Protein AF-A0A5B0P6D0-F1 (afdb_monomer_lite)

Organism: NCBI:txid56615

Sequence (109 aa):
MEAPHATDSAETVDPTDNNNSGSQKNTLRSKLTRVYSLMNDLNLTPKDFLIGFLRDEDIQFAIHRRFWATQTGWRTTVNVVHAIRDLVCKKNTGKKLWNDLIMSEVCGP

Structure (mmCIF, N/CA/C/O backbone):
data_AF-A0A5B0P6D0-F1
#
_entry.id   AF-A0A5B0P6D0-F1
#
loop_
_atom_site.group_PDB
_atom_site.id
_atom_site.type_symbol
_atom_site.label_atom_id
_atom_site.label_alt_id
_atom_site.label_comp_id
_atom_site.label_asym_id
_atom_site.label_entity_id
_atom_site.label_seq_id
_atom_site.pdbx_PDB_ins_code
_atom_site.Cartn_x
_atom_site.Cartn_y
_atom_site.Cartn_z
_atom_site.occupancy
_atom_site.B_iso_or_equiv
_atom_site.auth_seq_id
_atom_site.auth_comp_id
_atom_site.auth_asym_id
_atom_site.auth_atom_id
_atom_site.pdbx_PDB_model_num
ATOM 1 N N . MET A 1 1 ? -68.389 36.089 7.418 1.00 37.97 1 MET A N 1
ATOM 2 C CA . MET A 1 1 ? -68.504 36.149 5.949 1.00 37.97 1 MET A CA 1
ATOM 3 C C . MET A 1 1 ? -67.359 37.038 5.492 1.00 37.97 1 MET A C 1
ATOM 5 O O . MET A 1 1 ? -67.469 38.243 5.617 1.00 37.97 1 MET A O 1
ATOM 9 N N . GLU A 1 2 ? -66.134 36.525 5.509 1.00 39.66 2 GLU A N 1
ATOM 10 C CA . GLU A 1 2 ? -65.453 35.725 4.472 1.00 39.66 2 GLU A CA 1
ATOM 11 C C . GLU A 1 2 ? -64.414 36.647 3.812 1.00 39.66 2 GLU A C 1
ATOM 13 O O . GLU A 1 2 ? -64.759 37.691 3.269 1.00 39.66 2 GLU A O 1
ATOM 18 N N . ALA A 1 3 ? -63.134 36.319 3.986 1.00 50.84 3 ALA A N 1
ATOM 19 C CA . ALA A 1 3 ? -62.027 36.980 3.302 1.00 50.84 3 ALA A CA 1
ATOM 20 C C . ALA A 1 3 ? -61.770 36.272 1.966 1.00 50.84 3 ALA A C 1
ATOM 22 O O . ALA A 1 3 ? -62.002 35.067 1.874 1.00 50.84 3 ALA A O 1
ATOM 23 N N . PRO A 1 4 ? -61.160 36.964 0.997 1.00 58.06 4 PRO A N 1
ATOM 24 C CA . PRO A 1 4 ? -60.106 36.313 0.224 1.00 58.06 4 PRO A CA 1
ATOM 25 C C . PRO A 1 4 ? -58.856 37.206 0.182 1.00 58.06 4 PRO A C 1
ATOM 27 O O . PRO A 1 4 ? -58.928 38.401 -0.080 1.00 58.06 4 PRO A O 1
ATOM 30 N N . HIS A 1 5 ? -57.721 36.741 0.701 1.00 40.41 5 HIS A N 1
ATOM 31 C CA . HIS A 1 5 ? -56.755 35.830 0.072 1.00 40.41 5 HIS A CA 1
ATOM 32 C C . HIS A 1 5 ? -56.020 36.482 -1.108 1.00 40.41 5 HIS A C 1
ATOM 34 O O . HIS A 1 5 ? -56.497 36.524 -2.236 1.00 40.41 5 HIS A O 1
ATOM 40 N N . ALA A 1 6 ? -54.821 36.980 -0.805 1.00 50.44 6 ALA A N 1
ATOM 41 C CA . ALA A 1 6 ? -53.797 37.294 -1.784 1.00 50.44 6 ALA A CA 1
ATOM 42 C C . ALA A 1 6 ? -53.183 35.988 -2.289 1.00 50.44 6 ALA A C 1
ATOM 44 O O . ALA A 1 6 ? -52.602 35.264 -1.484 1.00 50.44 6 ALA A O 1
ATOM 45 N N . THR A 1 7 ? -53.292 35.691 -3.583 1.00 44.34 7 THR A N 1
ATOM 46 C CA . THR A 1 7 ? -52.267 34.993 -4.384 1.00 44.34 7 THR A CA 1
ATOM 47 C C . THR A 1 7 ? -52.724 34.948 -5.839 1.00 44.34 7 THR A C 1
ATOM 49 O O . THR A 1 7 ? -53.743 34.335 -6.123 1.00 44.34 7 THR A O 1
ATOM 52 N N . ASP A 1 8 ? -51.956 35.547 -6.748 1.00 37.31 8 ASP A N 1
ATOM 53 C CA . ASP A 1 8 ? -51.730 34.945 -8.063 1.00 37.31 8 ASP A CA 1
ATOM 54 C C . ASP A 1 8 ? -50.375 35.423 -8.598 1.00 37.31 8 ASP A C 1
ATOM 56 O O . ASP A 1 8 ? -50.225 36.525 -9.120 1.00 37.31 8 ASP A O 1
ATOM 60 N N . SER A 1 9 ? -49.357 34.602 -8.355 1.00 50.59 9 SER A N 1
ATOM 61 C CA . SER A 1 9 ? -48.083 34.646 -9.064 1.00 50.59 9 SER A CA 1
ATOM 62 C C . SER A 1 9 ? -47.874 33.248 -9.615 1.00 50.59 9 SER A C 1
ATOM 64 O O . SER A 1 9 ? -47.351 32.375 -8.925 1.00 50.59 9 SER A O 1
ATOM 66 N N . ALA A 1 10 ? -48.286 33.038 -10.855 1.00 52.09 10 ALA A N 1
ATOM 67 C CA . ALA A 1 10 ? -47.842 31.923 -11.664 1.00 52.09 10 ALA A CA 1
ATOM 68 C C . ALA A 1 10 ? -47.771 32.413 -13.108 1.00 52.09 10 ALA A C 1
ATOM 70 O O . ALA A 1 10 ? -48.788 32.791 -13.671 1.00 52.09 10 ALA A O 1
ATOM 71 N N . GLU A 1 11 ? -46.567 32.452 -13.684 1.00 43.12 11 GLU A N 1
ATOM 72 C CA . GLU A 1 11 ? -46.234 31.551 -14.790 1.00 43.12 11 GLU A CA 1
ATOM 73 C C . GLU A 1 11 ? -44.761 31.709 -15.231 1.00 43.12 11 GLU A C 1
ATOM 75 O O . GLU A 1 11 ? -44.328 32.778 -15.651 1.00 43.12 11 GLU A O 1
ATOM 80 N N . THR A 1 12 ? -44.047 30.573 -15.201 1.00 49.44 12 THR A N 1
ATOM 81 C CA . THR A 1 12 ? -42.859 30.177 -16.000 1.00 49.44 12 THR A CA 1
ATOM 82 C C . THR A 1 12 ? -41.538 30.932 -15.778 1.00 49.44 12 THR A C 1
ATOM 84 O O . THR A 1 12 ? -41.479 32.149 -15.739 1.00 49.44 12 THR A O 1
ATOM 87 N N . VAL A 1 13 ? -40.394 30.268 -15.596 1.00 51.00 13 VAL A N 1
ATOM 88 C CA . VAL A 1 13 ? -39.810 29.209 -16.434 1.00 51.00 13 VAL A CA 1
ATOM 89 C C . VAL A 1 13 ? -38.800 28.367 -15.630 1.00 51.00 13 VAL A C 1
ATOM 91 O O . VAL A 1 13 ? -37.941 28.916 -14.947 1.00 51.00 13 VAL A O 1
ATOM 94 N N . ASP A 1 14 ? -38.861 27.044 -15.773 1.00 46.81 14 ASP A N 1
ATOM 95 C CA . ASP A 1 14 ? -37.713 26.129 -15.623 1.00 46.81 14 ASP A CA 1
ATOM 96 C C . ASP A 1 14 ? -37.234 25.856 -17.063 1.00 46.81 14 ASP A C 1
ATOM 98 O O . ASP A 1 14 ? -38.104 25.607 -17.908 1.00 46.81 14 ASP A O 1
ATOM 102 N N . PRO A 1 15 ? -35.945 26.014 -17.438 1.00 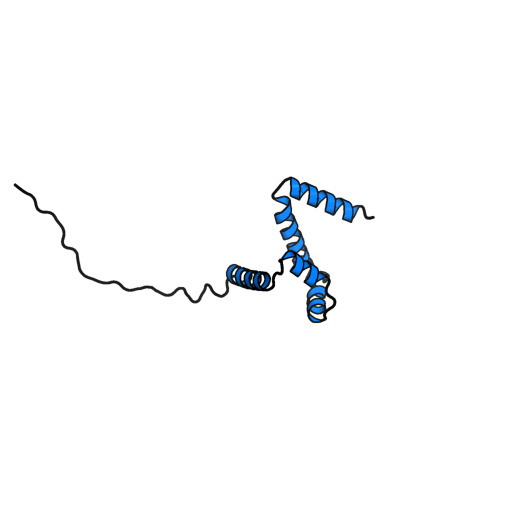61.62 15 PRO A N 1
ATOM 103 C CA . PRO A 1 15 ? -34.916 25.011 -17.142 1.00 61.62 15 PRO A CA 1
ATOM 104 C C . PRO A 1 15 ? -33.508 25.597 -16.944 1.00 61.62 15 PRO A C 1
ATOM 106 O O . PRO A 1 15 ? -33.049 26.411 -17.745 1.00 61.62 15 PRO A O 1
ATOM 109 N N . THR A 1 16 ? -32.725 25.088 -15.991 1.00 48.50 16 THR A N 1
ATOM 110 C CA . THR A 1 16 ? -31.322 24.745 -16.313 1.00 48.50 16 THR A CA 1
ATOM 111 C C . THR A 1 16 ? -30.696 23.793 -15.297 1.00 48.50 16 THR A C 1
ATOM 113 O O . THR A 1 16 ? -29.953 24.181 -14.396 1.00 48.50 16 THR A O 1
ATOM 116 N N . ASP A 1 17 ? -30.895 22.501 -15.554 1.00 54.72 17 ASP A N 1
ATOM 117 C CA . ASP A 1 17 ? -29.868 21.488 -15.322 1.00 54.72 17 ASP A CA 1
ATOM 118 C C . ASP A 1 17 ? -28.620 21.852 -16.143 1.00 54.72 17 ASP A C 1
ATOM 120 O O . ASP A 1 17 ? -28.500 21.527 -17.325 1.00 54.72 17 ASP A O 1
ATOM 124 N N . ASN A 1 18 ? -27.674 22.561 -15.524 1.00 52.50 18 ASN A N 1
ATOM 125 C CA . ASN A 1 18 ? -26.387 22.875 -16.138 1.00 52.50 18 ASN A CA 1
ATOM 126 C C . ASN A 1 18 ? -25.261 22.027 -15.535 1.00 52.50 18 ASN A C 1
ATOM 128 O O . ASN A 1 18 ? -24.502 22.437 -14.662 1.00 52.50 18 ASN A O 1
ATOM 132 N N . ASN A 1 19 ? -25.170 20.809 -16.071 1.00 53.22 19 ASN A N 1
ATOM 133 C CA . ASN A 1 19 ? -23.941 20.198 -16.578 1.00 53.22 19 ASN A CA 1
ATOM 134 C C . ASN A 1 19 ? -22.648 20.445 -15.776 1.00 53.22 19 ASN A C 1
ATOM 136 O O . ASN A 1 19 ? -21.766 21.186 -16.204 1.00 53.22 19 ASN A O 1
ATOM 140 N N . ASN A 1 20 ? -22.451 19.680 -14.699 1.00 48.62 20 ASN A N 1
ATOM 141 C CA . ASN A 1 20 ? -21.121 19.437 -14.122 1.00 48.62 20 ASN A CA 1
ATOM 142 C C . ASN A 1 20 ? -20.724 17.950 -14.214 1.00 48.62 20 ASN A C 1
ATOM 144 O O . ASN A 1 20 ? -20.332 17.324 -13.232 1.00 48.62 20 ASN A O 1
ATOM 148 N N . SER A 1 21 ? -20.853 17.351 -15.403 1.00 54.88 21 SER A N 1
ATOM 149 C CA . SER A 1 21 ? -20.551 15.921 -15.626 1.00 54.88 21 SER A CA 1
ATOM 150 C C . SER A 1 21 ? -19.130 15.665 -16.177 1.00 54.88 21 SER A C 1
ATOM 152 O O . SER A 1 21 ? -18.668 14.527 -16.272 1.00 54.88 21 SER A O 1
ATOM 154 N N . GLY A 1 22 ? -18.378 16.726 -16.505 1.00 52.78 22 GLY A N 1
ATOM 155 C CA . GLY A 1 22 ? -17.028 16.619 -17.082 1.00 52.78 22 GLY A CA 1
ATOM 156 C C . GLY A 1 22 ? -15.887 16.476 -16.064 1.00 52.78 22 GLY A C 1
ATOM 157 O O . GLY A 1 22 ? -14.858 15.880 -16.375 1.00 52.78 22 GLY A O 1
ATOM 158 N N . SER A 1 23 ? -16.058 16.980 -14.837 1.00 53.84 23 SER A N 1
ATOM 159 C CA . SER A 1 23 ? -14.954 17.129 -13.868 1.00 53.84 23 SER A CA 1
ATOM 160 C C . SER A 1 23 ? -14.800 15.947 -12.891 1.00 53.84 23 SER A C 1
ATOM 162 O O . SER A 1 23 ? -13.734 15.726 -12.314 1.00 53.84 23 SER A O 1
ATOM 164 N N . GLN A 1 24 ? -15.826 15.100 -12.741 1.00 55.44 24 GLN A N 1
ATOM 165 C CA . GLN A 1 24 ? -15.797 13.991 -11.775 1.00 55.44 24 GLN A CA 1
ATOM 166 C C . GLN A 1 24 ? -14.916 12.801 -12.195 1.00 55.44 24 GLN A C 1
ATOM 168 O O . GLN A 1 24 ? -14.503 12.012 -11.341 1.00 55.44 24 GLN A O 1
ATOM 173 N N . LYS A 1 25 ? -14.584 12.651 -13.485 1.00 58.91 25 LYS A N 1
ATOM 174 C CA . LYS A 1 25 ? -13.903 11.445 -13.996 1.00 58.91 25 LYS A CA 1
ATOM 175 C C . LYS A 1 25 ? -12.415 11.346 -13.621 1.00 58.91 25 LYS A C 1
ATOM 177 O O . LYS A 1 25 ? -11.873 10.246 -13.651 1.00 58.91 25 LYS A O 1
ATOM 182 N N . ASN A 1 26 ? -11.768 12.442 -13.206 1.00 78.38 26 ASN A N 1
ATOM 183 C CA . ASN A 1 26 ? -10.309 12.486 -13.011 1.00 78.38 26 ASN A CA 1
ATOM 184 C C . ASN A 1 26 ? -9.832 12.767 -11.577 1.00 78.38 26 ASN A C 1
ATOM 186 O O . ASN A 1 26 ? -8.623 12.878 -11.356 1.00 78.38 26 ASN A O 1
ATOM 190 N N . THR A 1 27 ? -10.734 12.842 -10.594 1.00 93.44 27 THR A N 1
ATOM 191 C CA . THR A 1 27 ? -10.324 13.033 -9.193 1.00 93.44 27 THR A CA 1
ATOM 192 C C . THR A 1 27 ? -9.526 11.827 -8.682 1.00 93.44 27 THR A C 1
ATOM 194 O O . THR A 1 27 ? -9.735 10.693 -9.125 1.00 93.44 27 THR A O 1
ATOM 197 N N . LEU A 1 28 ? -8.625 12.046 -7.715 1.00 90.69 28 LEU A N 1
ATOM 198 C CA . LEU A 1 28 ? -7.899 10.952 -7.056 1.00 90.69 28 LEU A CA 1
ATOM 199 C C . LEU A 1 28 ? -8.871 9.923 -6.462 1.00 90.69 28 LEU A C 1
ATOM 201 O O . LEU A 1 28 ? -8.656 8.724 -6.605 1.00 90.69 28 LEU A O 1
ATOM 205 N N . ARG A 1 29 ? -9.973 10.389 -5.864 1.00 92.81 29 ARG A N 1
ATOM 206 C CA . ARG A 1 29 ? -11.022 9.527 -5.313 1.00 92.81 29 ARG A CA 1
ATOM 207 C C . ARG A 1 29 ? -11.616 8.612 -6.382 1.00 92.81 29 ARG A C 1
ATOM 209 O O . ARG A 1 29 ? -11.666 7.410 -6.166 1.00 92.81 29 ARG A O 1
ATOM 216 N N . SER A 1 30 ? -11.994 9.157 -7.538 1.00 94.44 30 SER A N 1
ATOM 217 C CA . SER A 1 30 ? -12.568 8.377 -8.643 1.00 94.44 30 SER A CA 1
ATOM 218 C C . SER A 1 30 ? -11.590 7.313 -9.157 1.00 94.44 30 SER A C 1
ATOM 220 O O . SER A 1 30 ? -11.989 6.179 -9.419 1.00 94.44 30 SER A O 1
ATOM 222 N N . LYS A 1 31 ? -10.294 7.648 -9.245 1.00 95.12 31 LYS A N 1
ATOM 223 C CA . LYS A 1 31 ? -9.237 6.696 -9.626 1.00 95.12 31 LYS A CA 1
ATOM 224 C C . LYS A 1 31 ? -9.073 5.584 -8.585 1.00 95.12 31 LYS A C 1
ATOM 226 O O . LYS A 1 31 ? -9.040 4.416 -8.958 1.00 95.12 31 LYS A O 1
ATOM 231 N N . LEU A 1 32 ? -9.024 5.936 -7.298 1.00 95.06 32 LEU A N 1
ATOM 232 C CA . LEU A 1 32 ? -8.918 4.969 -6.200 1.00 95.06 32 LEU A CA 1
ATOM 233 C C . LEU A 1 32 ? -10.125 4.030 -6.151 1.00 95.06 32 LEU A C 1
ATOM 235 O O . LEU A 1 32 ? -9.939 2.823 -6.044 1.00 95.06 32 LEU A O 1
ATOM 239 N N . THR A 1 33 ? -11.343 4.562 -6.290 1.00 95.50 33 THR A N 1
ATOM 240 C CA . THR A 1 33 ? -12.566 3.751 -6.353 1.00 95.50 33 THR A CA 1
ATOM 241 C C . THR A 1 33 ? -12.496 2.753 -7.502 1.00 95.50 33 THR A C 1
ATOM 243 O O . THR A 1 33 ? -12.743 1.575 -7.286 1.00 95.50 33 THR A O 1
ATOM 246 N N . ARG A 1 34 ? -12.086 3.189 -8.700 1.00 95.88 34 ARG A N 1
ATOM 247 C CA . ARG A 1 34 ? -11.984 2.299 -9.863 1.00 95.88 34 ARG A CA 1
ATOM 248 C C . ARG A 1 34 ? -10.960 1.180 -9.668 1.00 95.88 34 ARG A C 1
ATOM 250 O O . ARG A 1 34 ? -11.249 0.037 -10.001 1.00 95.88 34 ARG A O 1
ATOM 257 N N . VAL A 1 35 ? -9.776 1.501 -9.145 1.00 95.88 35 VAL A N 1
ATOM 258 C CA . VAL A 1 35 ? -8.733 0.498 -8.873 1.00 95.88 35 VAL A CA 1
ATOM 259 C C . VAL A 1 35 ? -9.200 -0.489 -7.805 1.00 95.88 35 VAL A C 1
ATOM 261 O O . VAL A 1 35 ? -9.027 -1.691 -7.975 1.00 95.88 35 VAL A O 1
ATOM 264 N N . TYR A 1 36 ? -9.834 0.002 -6.738 1.00 95.62 36 TYR A N 1
ATOM 265 C CA . TYR A 1 36 ? -10.359 -0.852 -5.678 1.00 95.62 36 TYR A CA 1
ATOM 266 C C . TYR A 1 36 ? -11.461 -1.794 -6.177 1.00 95.62 36 TYR A C 1
ATOM 268 O O . TYR A 1 36 ? -11.428 -2.976 -5.850 1.00 95.62 36 TYR A O 1
ATOM 276 N N . SER A 1 37 ? -12.393 -1.308 -7.005 1.00 96.25 37 SER A N 1
ATOM 277 C CA . SER A 1 37 ? -13.412 -2.160 -7.631 1.00 96.25 37 SER A CA 1
ATOM 278 C C . SER A 1 37 ? -12.780 -3.282 -8.454 1.00 96.25 37 SER A C 1
ATOM 280 O O . SER A 1 37 ? -13.140 -4.435 -8.265 1.00 96.25 37 SER A O 1
ATOM 282 N N . LEU A 1 38 ? -11.769 -2.973 -9.274 1.00 97.12 38 LEU A N 1
ATOM 283 C CA . LEU A 1 38 ? -11.064 -3.992 -10.056 1.00 97.12 38 LEU A CA 1
ATOM 284 C C . LEU A 1 38 ? -10.355 -5.027 -9.168 1.00 97.12 38 LEU A C 1
ATOM 286 O O . LEU A 1 38 ? -10.404 -6.217 -9.454 1.00 97.12 38 LEU A O 1
ATOM 290 N N . MET A 1 39 ? -9.699 -4.5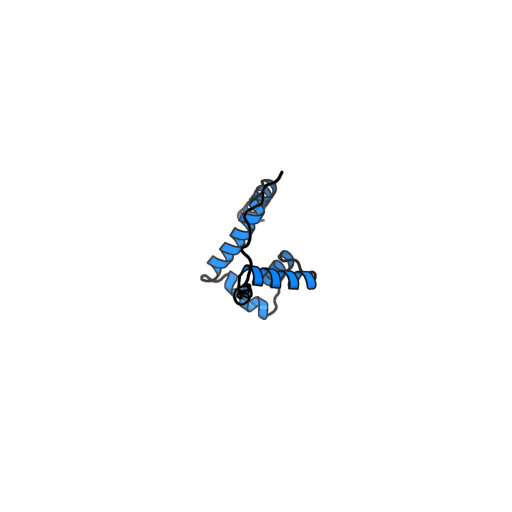88 -8.091 1.00 96.88 39 MET A N 1
ATOM 291 C CA . MET A 1 39 ? -9.082 -5.507 -7.127 1.00 96.88 39 MET A CA 1
ATOM 292 C C . MET A 1 39 ? -10.126 -6.439 -6.502 1.00 96.88 39 MET A C 1
ATOM 294 O O . MET A 1 39 ? -9.898 -7.643 -6.418 1.00 96.88 39 MET A O 1
ATOM 298 N N . ASN A 1 40 ? -11.283 -5.895 -6.119 1.00 95.62 40 ASN A N 1
ATOM 299 C CA . ASN A 1 40 ? -12.381 -6.666 -5.548 1.00 95.62 40 ASN A CA 1
ATOM 300 C C . ASN A 1 40 ? -12.936 -7.706 -6.534 1.00 95.62 40 ASN A C 1
ATOM 302 O O . ASN A 1 40 ? -13.135 -8.852 -6.146 1.00 95.62 40 ASN A O 1
ATOM 306 N N . ASP A 1 41 ? -13.114 -7.338 -7.804 1.00 97.44 41 ASP A N 1
ATOM 307 C CA . ASP A 1 41 ? -13.581 -8.255 -8.855 1.00 97.44 41 ASP A CA 1
ATOM 308 C C . ASP A 1 41 ? -12.599 -9.419 -9.092 1.00 97.44 41 ASP A C 1
ATOM 310 O O . ASP A 1 41 ? -13.002 -10.518 -9.468 1.00 97.44 41 ASP A O 1
ATOM 314 N N . LEU A 1 42 ? -11.307 -9.194 -8.832 1.00 97.06 42 LEU A N 1
ATOM 315 C CA . LEU A 1 42 ? -10.243 -10.199 -8.917 1.00 97.06 42 LEU A CA 1
ATOM 316 C C . LEU A 1 42 ? -10.033 -10.987 -7.611 1.00 97.06 42 LEU A C 1
ATOM 318 O O . LEU A 1 42 ? -9.096 -11.779 -7.532 1.00 97.06 42 LEU A O 1
ATOM 322 N N . ASN A 1 43 ? -10.864 -10.7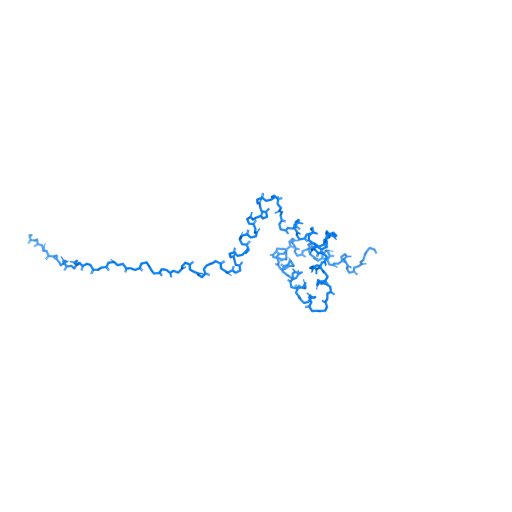75 -6.583 1.00 95.94 43 ASN A N 1
ATOM 323 C CA . ASN A 1 43 ? -10.674 -11.317 -5.230 1.00 95.94 43 ASN A CA 1
ATOM 324 C C . ASN A 1 43 ? -9.292 -10.994 -4.628 1.00 95.94 43 ASN A C 1
ATOM 326 O O . ASN A 1 43 ? -8.729 -11.782 -3.868 1.00 95.94 43 ASN A O 1
ATOM 330 N N . LEU A 1 44 ? -8.738 -9.829 -4.965 1.00 96.56 44 LEU A N 1
ATOM 331 C CA . LEU A 1 44 ? -7.429 -9.377 -4.514 1.00 96.56 44 LEU A CA 1
ATOM 332 C C . LEU A 1 44 ? -7.588 -8.276 -3.463 1.00 96.56 44 LEU A C 1
ATOM 334 O O . LEU A 1 44 ? -8.248 -7.264 -3.702 1.00 96.56 44 LEU A O 1
ATOM 338 N N . THR A 1 45 ? -6.958 -8.423 -2.297 1.00 95.38 45 THR A N 1
ATOM 339 C CA . THR A 1 45 ? -6.970 -7.343 -1.302 1.00 95.38 45 THR A CA 1
ATOM 340 C C . THR A 1 45 ? -5.873 -6.311 -1.592 1.00 95.38 45 THR A C 1
ATOM 342 O O . THR A 1 45 ? -4.827 -6.655 -2.148 1.00 95.38 45 THR A O 1
ATOM 345 N N . PRO A 1 46 ? -6.023 -5.045 -1.153 1.00 94.50 46 PRO A N 1
ATOM 346 C CA . PRO A 1 46 ? -4.955 -4.052 -1.288 1.00 94.50 46 PRO A CA 1
ATOM 347 C C . PRO A 1 46 ? -3.636 -4.466 -0.618 1.00 94.50 46 PRO A C 1
ATOM 349 O O . PRO A 1 46 ? -2.566 -4.067 -1.074 1.00 94.50 46 PRO A O 1
ATOM 352 N N . LYS A 1 47 ? -3.700 -5.260 0.463 1.00 94.50 47 LYS A N 1
ATOM 353 C CA . LYS A 1 47 ? -2.509 -5.778 1.151 1.00 94.50 47 LYS A CA 1
ATOM 354 C C . LYS A 1 47 ? -1.813 -6.847 0.313 1.00 94.50 47 LYS A C 1
ATOM 356 O O . LYS A 1 47 ? -0.602 -6.755 0.137 1.00 94.50 47 LYS A O 1
ATOM 361 N N . ASP A 1 48 ? -2.571 -7.798 -0.231 1.00 95.12 48 ASP A N 1
ATOM 362 C CA . ASP A 1 48 ? -2.022 -8.867 -1.073 1.00 95.12 48 ASP A CA 1
ATOM 363 C C . ASP A 1 48 ? -1.411 -8.293 -2.347 1.00 95.12 48 ASP A C 1
ATOM 365 O O . ASP A 1 48 ? -0.293 -8.653 -2.711 1.00 95.12 48 ASP A O 1
ATOM 369 N N . PHE A 1 49 ? -2.085 -7.317 -2.965 1.00 94.19 49 PHE A N 1
ATOM 370 C CA . PHE A 1 49 ? -1.534 -6.583 -4.099 1.00 94.19 49 PHE A CA 1
ATOM 371 C C . PHE A 1 49 ? -0.208 -5.905 -3.746 1.00 94.19 49 PHE A C 1
ATOM 373 O O . PHE A 1 49 ? 0.763 -6.057 -4.480 1.00 94.19 49 PHE A O 1
ATOM 380 N N . LEU A 1 50 ? -0.145 -5.160 -2.635 1.00 93.88 50 LEU A N 1
ATOM 381 C CA . LEU A 1 50 ? 1.071 -4.440 -2.256 1.00 93.88 50 LEU A CA 1
ATOM 382 C C . LEU A 1 50 ? 2.232 -5.403 -1.966 1.00 93.88 50 LEU A C 1
ATOM 384 O O . LEU A 1 50 ? 3.355 -5.143 -2.388 1.00 93.88 50 LEU A O 1
ATOM 388 N N . ILE A 1 51 ? 1.967 -6.522 -1.285 1.00 94.12 51 ILE A N 1
ATOM 389 C CA . ILE A 1 51 ? 2.976 -7.555 -1.014 1.00 94.12 51 ILE A CA 1
ATOM 390 C C . ILE A 1 51 ? 3.449 -8.203 -2.319 1.00 94.12 51 ILE A C 1
ATOM 392 O O . ILE A 1 51 ? 4.656 -8.305 -2.530 1.00 94.12 51 ILE A O 1
ATOM 396 N N . GLY A 1 52 ? 2.522 -8.603 -3.197 1.00 93.00 52 GLY A N 1
ATOM 397 C CA . GLY A 1 52 ? 2.837 -9.183 -4.503 1.00 93.00 52 GLY A CA 1
ATOM 398 C C . GLY A 1 52 ? 3.663 -8.223 -5.353 1.00 93.00 52 GLY A C 1
ATOM 399 O O . GLY A 1 52 ? 4.768 -8.553 -5.763 1.00 93.00 52 GLY A O 1
ATOM 400 N N . PHE A 1 53 ? 3.213 -6.977 -5.495 1.00 91.81 53 PHE A N 1
ATOM 401 C CA . PHE A 1 53 ? 3.929 -5.931 -6.224 1.00 91.81 53 PHE A CA 1
ATOM 402 C C . PHE A 1 53 ? 5.374 -5.737 -5.726 1.00 91.81 53 PHE A C 1
ATOM 404 O O . PHE A 1 53 ? 6.292 -5.541 -6.528 1.00 91.81 53 PHE A O 1
ATOM 411 N N . LEU A 1 54 ? 5.592 -5.810 -4.407 1.00 91.75 54 LEU A N 1
ATOM 412 C CA . LEU A 1 54 ? 6.906 -5.634 -3.783 1.00 91.75 54 LEU A CA 1
ATOM 413 C C . LEU A 1 54 ? 7.821 -6.867 -3.860 1.00 91.75 54 LEU A C 1
ATOM 415 O O . LEU A 1 54 ? 9.025 -6.710 -3.659 1.00 91.75 54 LEU A O 1
ATOM 419 N N . ARG A 1 55 ? 7.298 -8.060 -4.164 1.00 90.94 55 ARG A N 1
ATOM 420 C CA . ARG A 1 55 ? 8.066 -9.320 -4.139 1.00 90.94 55 ARG A CA 1
ATOM 421 C C . ARG A 1 55 ? 8.162 -10.040 -5.483 1.00 90.94 55 ARG A C 1
ATOM 423 O O . ARG A 1 55 ? 9.120 -10.769 -5.688 1.00 90.94 55 ARG A O 1
ATOM 430 N N . ASP A 1 56 ? 7.198 -9.846 -6.373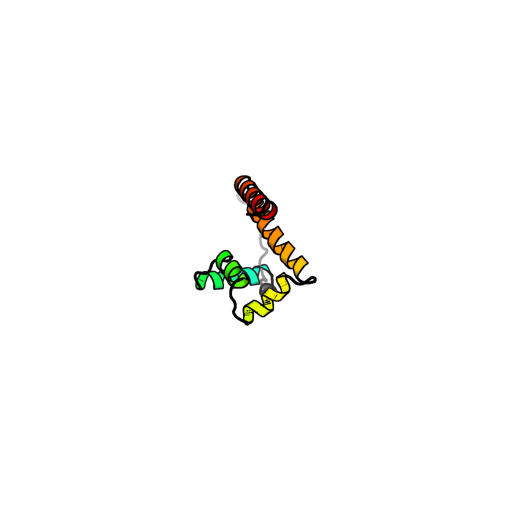 1.00 88.00 56 ASP A N 1
ATOM 431 C CA . ASP A 1 56 ? 7.066 -10.603 -7.621 1.00 88.00 56 ASP A CA 1
ATOM 432 C C . ASP A 1 56 ? 8.196 -10.296 -8.610 1.00 88.00 56 ASP A C 1
ATOM 434 O O . ASP A 1 56 ? 8.393 -9.149 -8.986 1.00 88.00 56 ASP A O 1
ATOM 438 N N . GLU A 1 57 ? 8.948 -11.286 -9.071 1.00 85.75 57 GLU A N 1
ATOM 439 C CA . GLU A 1 57 ? 10.139 -11.065 -9.900 1.00 85.75 57 GLU A CA 1
ATOM 440 C C . GLU A 1 57 ? 9.855 -10.667 -11.360 1.00 85.75 57 GLU A C 1
ATOM 442 O O . GLU A 1 57 ? 10.801 -10.350 -12.084 1.00 85.75 57 GLU A O 1
ATOM 447 N N . ASP A 1 58 ? 8.588 -10.601 -11.790 1.00 92.06 58 ASP A N 1
ATOM 448 C CA . ASP A 1 58 ? 8.225 -10.185 -13.145 1.00 92.06 58 ASP A CA 1
ATOM 449 C C . ASP A 1 58 ? 8.825 -8.814 -13.499 1.00 92.06 58 ASP A C 1
ATOM 451 O O . ASP A 1 58 ? 8.833 -7.857 -12.710 1.00 92.06 58 ASP A O 1
ATOM 455 N N . ILE A 1 59 ? 9.330 -8.716 -14.731 1.00 87.81 59 ILE A N 1
ATOM 456 C CA . ILE A 1 59 ? 10.053 -7.550 -15.238 1.00 87.81 59 ILE A CA 1
ATOM 457 C C . ILE A 1 59 ? 9.226 -6.259 -15.161 1.00 87.81 59 ILE A C 1
ATOM 459 O O . ILE A 1 59 ? 9.780 -5.188 -14.890 1.00 87.81 59 ILE A O 1
ATOM 463 N N . GLN A 1 60 ? 7.906 -6.346 -15.343 1.00 86.25 60 GLN A N 1
ATOM 464 C CA . GLN A 1 60 ? 7.000 -5.204 -15.246 1.00 86.25 60 GLN A CA 1
ATOM 465 C C . GLN A 1 60 ? 7.006 -4.629 -13.831 1.00 86.25 60 GLN A C 1
ATOM 467 O O . GLN A 1 60 ? 7.074 -3.408 -13.654 1.00 86.25 60 GLN A O 1
ATOM 472 N N . PHE A 1 61 ? 7.004 -5.487 -12.811 1.00 85.50 61 PHE A N 1
ATOM 473 C CA . PHE A 1 61 ? 7.065 -5.047 -11.423 1.00 85.50 61 PHE A CA 1
ATOM 474 C C . PHE A 1 61 ? 8.487 -4.657 -11.011 1.00 85.50 61 PHE A C 1
ATOM 476 O O . PHE A 1 61 ? 8.658 -3.652 -10.320 1.00 85.50 61 PHE A O 1
ATOM 483 N N . ALA A 1 62 ? 9.518 -5.356 -11.493 1.00 85.69 62 ALA A N 1
ATOM 484 C CA . ALA A 1 62 ? 10.918 -5.050 -11.195 1.00 85.69 62 ALA A CA 1
ATOM 485 C C . ALA A 1 62 ? 11.312 -3.619 -11.607 1.00 85.69 62 ALA A C 1
ATOM 487 O O . ALA A 1 62 ? 11.944 -2.893 -10.831 1.00 85.69 62 ALA A O 1
ATOM 488 N N . ILE A 1 63 ? 10.874 -3.170 -12.792 1.00 85.56 63 ILE A N 1
ATOM 489 C CA . ILE A 1 63 ? 11.123 -1.804 -13.284 1.00 85.56 63 ILE A CA 1
ATOM 490 C C . ILE A 1 63 ? 10.501 -0.751 -12.362 1.00 85.56 63 ILE A C 1
ATOM 492 O O . ILE A 1 63 ? 11.093 0.311 -12.170 1.00 85.56 63 ILE A O 1
ATOM 496 N N . HIS A 1 64 ? 9.334 -1.022 -11.779 1.00 84.75 64 HIS A N 1
ATOM 497 C CA . HIS A 1 64 ? 8.674 -0.084 -10.872 1.00 84.75 64 HIS A CA 1
ATOM 498 C C . HIS A 1 64 ? 9.237 -0.167 -9.447 1.00 84.75 64 HIS A C 1
ATOM 500 O O . HIS A 1 64 ? 9.438 0.864 -8.802 1.00 84.75 64 HIS A O 1
ATOM 506 N N . ARG A 1 65 ? 9.569 -1.370 -8.967 1.00 88.19 65 ARG A N 1
ATOM 507 C CA . ARG A 1 65 ? 10.189 -1.588 -7.656 1.00 88.19 65 ARG A CA 1
ATOM 508 C C . ARG A 1 65 ? 11.547 -0.936 -7.521 1.00 88.19 65 ARG A C 1
ATOM 510 O O . ARG A 1 65 ? 11.837 -0.420 -6.448 1.00 88.19 65 ARG A O 1
ATOM 517 N N . ARG A 1 66 ? 12.366 -0.904 -8.580 1.00 87.75 66 ARG A N 1
ATOM 518 C CA . ARG A 1 66 ? 13.711 -0.305 -8.494 1.00 87.75 66 ARG A CA 1
ATOM 519 C C . ARG A 1 66 ? 13.669 1.117 -7.933 1.00 87.75 66 ARG A C 1
ATOM 521 O O . ARG A 1 66 ? 14.560 1.498 -7.188 1.00 87.75 66 ARG A O 1
ATOM 528 N N . PHE A 1 67 ? 12.603 1.873 -8.218 1.00 87.62 67 PHE A N 1
ATOM 529 C CA . PHE A 1 67 ? 12.436 3.240 -7.735 1.00 87.62 67 PHE A CA 1
ATOM 530 C C . PHE A 1 67 ? 12.225 3.334 -6.220 1.00 87.62 67 PHE A C 1
ATOM 532 O O . PHE A 1 67 ? 12.591 4.357 -5.645 1.00 87.62 67 PHE A O 1
ATOM 539 N N . TRP A 1 68 ? 11.737 2.280 -5.558 1.00 92.00 68 TRP A N 1
ATOM 540 C CA . TRP A 1 68 ? 11.475 2.278 -4.115 1.00 92.00 68 TRP A CA 1
ATOM 541 C C . TRP A 1 68 ? 12.740 2.469 -3.273 1.00 92.00 68 TRP A C 1
ATOM 543 O O . TRP A 1 68 ? 12.652 3.035 -2.183 1.00 92.00 68 TRP A O 1
ATOM 553 N N . ALA A 1 69 ? 13.895 2.049 -3.798 1.00 89.06 69 ALA A N 1
ATOM 554 C CA . ALA A 1 69 ? 15.204 2.156 -3.155 1.00 89.06 69 ALA A CA 1
ATOM 555 C C . ALA A 1 69 ? 16.115 3.230 -3.788 1.00 89.06 69 ALA A C 1
ATOM 557 O O . ALA A 1 69 ? 17.271 3.369 -3.399 1.00 89.06 69 ALA A O 1
ATOM 558 N N . THR A 1 70 ? 15.624 4.000 -4.768 1.00 92.19 70 THR A N 1
ATOM 559 C CA . THR A 1 70 ? 16.404 5.114 -5.344 1.00 92.19 70 THR A CA 1
ATOM 560 C C . THR A 1 70 ? 16.374 6.335 -4.439 1.00 92.19 70 THR A C 1
ATOM 562 O O . THR A 1 70 ? 15.368 6.588 -3.787 1.00 92.19 70 THR A O 1
ATOM 565 N N . GLN A 1 71 ? 17.408 7.179 -4.487 1.00 86.50 71 GLN A N 1
ATOM 566 C CA . GLN A 1 71 ? 17.430 8.445 -3.741 1.00 86.50 71 GLN A CA 1
ATOM 567 C C . GLN A 1 71 ? 16.195 9.322 -4.027 1.00 86.50 71 GLN A C 1
ATOM 569 O O . GLN A 1 71 ? 15.610 9.907 -3.116 1.00 86.50 71 GLN A O 1
ATOM 574 N N . THR A 1 72 ? 15.766 9.392 -5.290 1.00 86.56 72 THR A N 1
ATOM 575 C CA . THR A 1 72 ? 14.604 10.191 -5.707 1.00 86.56 72 THR A CA 1
ATOM 576 C C . THR A 1 72 ? 13.278 9.564 -5.266 1.00 86.56 72 THR A C 1
ATOM 578 O O . THR A 1 72 ? 12.380 10.282 -4.823 1.00 86.56 72 THR A O 1
ATOM 581 N N . GLY A 1 73 ? 13.144 8.238 -5.366 1.00 89.88 73 GLY A N 1
ATOM 582 C CA . GLY A 1 73 ? 11.921 7.519 -5.000 1.00 89.88 73 GLY A CA 1
ATOM 583 C C . GLY A 1 73 ? 11.799 7.195 -3.508 1.00 89.88 73 GLY A C 1
ATOM 584 O O . GLY A 1 73 ? 10.684 7.021 -3.017 1.00 89.88 73 GLY A O 1
ATOM 585 N N . TRP A 1 74 ? 12.901 7.220 -2.754 1.00 92.44 74 TRP A N 1
ATOM 586 C CA . TRP A 1 74 ? 12.925 6.940 -1.317 1.00 92.44 74 TRP A CA 1
ATOM 587 C C . TRP A 1 74 ? 11.980 7.854 -0.539 1.00 92.44 74 TRP A C 1
ATOM 589 O O . TRP A 1 74 ? 11.218 7.392 0.305 1.00 92.44 74 TRP A O 1
ATOM 599 N N . ARG A 1 75 ? 11.937 9.148 -0.882 1.00 92.88 75 ARG A N 1
ATOM 600 C CA . ARG A 1 75 ? 11.015 10.102 -0.247 1.00 92.88 75 ARG A CA 1
ATOM 601 C C . ARG A 1 75 ? 9.554 9.666 -0.388 1.00 92.88 75 ARG A C 1
ATOM 603 O O . ARG A 1 75 ? 8.783 9.769 0.561 1.00 92.88 75 ARG A O 1
ATOM 610 N N . THR A 1 76 ? 9.164 9.172 -1.563 1.00 92.50 76 THR A N 1
ATOM 611 C CA . THR A 1 76 ? 7.802 8.669 -1.793 1.00 92.50 76 THR A CA 1
ATOM 612 C C . THR A 1 76 ? 7.567 7.306 -1.150 1.00 92.50 76 THR A C 1
ATOM 614 O O . THR A 1 76 ? 6.468 7.072 -0.656 1.00 92.50 76 THR A O 1
ATOM 617 N N . THR A 1 77 ? 8.589 6.453 -1.057 1.00 95.44 77 THR A N 1
ATOM 618 C CA . THR A 1 77 ? 8.535 5.205 -0.280 1.00 95.44 77 THR A CA 1
ATOM 619 C C . THR A 1 77 ? 8.258 5.486 1.196 1.00 95.44 77 THR A C 1
ATOM 621 O O . THR A 1 77 ? 7.342 4.906 1.777 1.00 95.44 77 THR A O 1
ATOM 624 N N . VAL A 1 78 ? 8.974 6.442 1.797 1.00 95.06 78 VAL A N 1
ATOM 625 C CA . VAL A 1 78 ? 8.768 6.853 3.196 1.00 95.06 78 VAL A CA 1
ATOM 626 C C . VAL A 1 78 ? 7.344 7.369 3.420 1.00 95.06 78 VAL A C 1
ATOM 628 O O . VAL A 1 78 ? 6.739 7.051 4.442 1.00 95.06 78 VAL A O 1
ATOM 631 N N . ASN A 1 79 ? 6.754 8.087 2.457 1.00 95.25 79 ASN A N 1
ATOM 632 C CA . ASN A 1 79 ? 5.352 8.511 2.554 1.00 95.25 79 ASN A CA 1
ATOM 633 C C . ASN A 1 79 ? 4.380 7.322 2.637 1.00 95.25 79 ASN A C 1
ATOM 635 O O . ASN A 1 79 ? 3.405 7.397 3.382 1.00 95.25 79 ASN A O 1
ATOM 639 N N . VAL A 1 80 ? 4.641 6.224 1.916 1.00 95.44 80 VAL A N 1
ATOM 640 C CA . VAL A 1 80 ? 3.834 4.994 2.015 1.00 95.44 80 VAL A CA 1
ATOM 641 C C . VAL A 1 80 ? 3.972 4.379 3.408 1.00 95.44 80 VAL A C 1
ATOM 643 O O . VAL A 1 80 ? 2.962 4.069 4.040 1.00 95.44 80 VAL A O 1
ATOM 646 N N . VAL A 1 81 ? 5.199 4.264 3.924 1.00 95.75 81 VAL A N 1
ATOM 647 C CA . VAL A 1 81 ? 5.461 3.736 5.275 1.00 95.75 81 VAL A CA 1
ATOM 648 C C . VAL A 1 81 ? 4.763 4.585 6.344 1.00 95.75 81 VAL A C 1
ATOM 650 O O . VAL A 1 81 ? 4.105 4.045 7.233 1.00 95.75 81 VAL A O 1
ATOM 653 N N . HIS A 1 82 ? 4.830 5.914 6.235 1.00 96.62 82 HIS A N 1
ATOM 654 C CA . HIS A 1 82 ? 4.120 6.826 7.133 1.00 96.62 82 HIS A CA 1
ATOM 655 C C . HIS A 1 82 ? 2.599 6.696 7.024 1.00 96.62 82 HIS A C 1
ATOM 657 O O . HIS A 1 82 ? 1.935 6.648 8.053 1.00 96.62 82 HIS A O 1
ATOM 663 N N . ALA A 1 83 ? 2.039 6.561 5.820 1.00 96.62 83 ALA A N 1
ATOM 664 C CA . ALA A 1 83 ? 0.602 6.347 5.654 1.00 96.62 83 ALA A CA 1
ATOM 665 C C . ALA A 1 83 ? 0.131 5.039 6.319 1.00 96.62 83 ALA A C 1
ATOM 667 O O . ALA A 1 83 ? -0.936 5.008 6.936 1.00 96.62 83 ALA A O 1
ATOM 668 N N . ILE A 1 84 ? 0.939 3.972 6.248 1.00 95.81 84 ILE A N 1
ATOM 669 C CA . ILE A 1 84 ? 0.676 2.706 6.949 1.00 95.81 84 ILE A CA 1
ATOM 670 C C . ILE A 1 84 ? 0.725 2.917 8.465 1.00 95.81 84 ILE A C 1
ATOM 672 O O . ILE A 1 84 ? -0.226 2.546 9.158 1.00 95.81 84 ILE A O 1
ATOM 676 N N . ARG A 1 85 ? 1.790 3.547 8.980 1.00 96.31 85 ARG A N 1
ATOM 677 C CA . ARG A 1 85 ? 1.926 3.874 10.408 1.00 96.31 85 ARG A CA 1
ATOM 678 C C . ARG A 1 85 ? 0.721 4.661 10.905 1.00 96.31 85 ARG A C 1
ATOM 680 O O . ARG A 1 85 ? 0.115 4.286 11.902 1.00 96.31 85 ARG A O 1
ATOM 687 N N . ASP A 1 86 ? 0.365 5.737 10.216 1.00 97.19 86 ASP A N 1
ATOM 688 C CA . ASP A 1 86 ? -0.692 6.650 10.640 1.00 97.19 86 ASP A CA 1
ATOM 689 C C . ASP A 1 86 ? -2.066 5.968 10.612 1.00 97.19 86 ASP A C 1
ATOM 691 O O . ASP A 1 86 ? -2.923 6.283 11.435 1.00 97.19 86 ASP A O 1
ATOM 695 N N . LEU A 1 87 ? -2.281 4.995 9.716 1.00 95.62 87 LEU A N 1
ATOM 696 C CA . LEU A 1 87 ? -3.476 4.151 9.711 1.00 95.62 87 LEU A CA 1
ATOM 697 C C . LEU A 1 87 ? -3.503 3.175 10.897 1.00 95.62 87 LEU A C 1
ATOM 699 O O . LEU A 1 87 ? -4.532 3.056 11.566 1.00 95.62 87 LEU A O 1
ATOM 703 N N . VAL A 1 88 ? -2.397 2.472 11.152 1.00 95.50 88 VAL A N 1
ATOM 704 C CA . VAL A 1 88 ? -2.294 1.434 12.191 1.00 95.50 88 VAL A CA 1
ATOM 705 C C . VAL A 1 88 ? -2.322 2.048 13.593 1.00 95.50 88 VAL A C 1
ATOM 707 O O . VAL A 1 88 ? -3.050 1.581 14.469 1.00 95.50 88 VAL A O 1
ATOM 710 N N . CYS A 1 89 ? -1.602 3.147 13.804 1.00 96.31 89 CYS A N 1
ATOM 711 C CA . CYS A 1 89 ? -1.454 3.805 15.101 1.00 96.31 89 CYS A CA 1
ATOM 712 C C . CYS A 1 89 ? -2.679 4.622 15.541 1.00 96.31 89 CYS A C 1
ATOM 714 O O . CYS A 1 89 ? -2.645 5.206 16.623 1.00 96.31 89 CYS A O 1
ATOM 716 N N . LYS A 1 90 ? -3.783 4.637 14.774 1.00 95.94 90 LYS A N 1
ATOM 717 C CA . LYS A 1 90 ? -5.043 5.291 15.189 1.00 95.94 90 LYS A CA 1
ATOM 718 C C . LYS A 1 90 ? -5.609 4.737 16.496 1.00 95.94 90 LYS A C 1
ATOM 720 O O . LYS A 1 90 ? -6.354 5.430 17.180 1.00 95.94 90 LYS A O 1
ATOM 725 N N . LYS A 1 91 ? -5.309 3.475 16.819 1.00 94.44 91 LYS A N 1
ATOM 726 C CA . LYS A 1 91 ? -5.766 2.795 18.037 1.00 94.44 91 LYS A CA 1
ATOM 727 C C . LYS A 1 91 ? -4.570 2.331 18.862 1.00 94.44 91 LYS A C 1
ATOM 729 O O . LYS A 1 91 ? -3.553 1.926 18.302 1.00 94.44 91 LYS A O 1
ATOM 734 N N . ASN A 1 92 ? -4.736 2.288 20.185 1.00 94.62 92 ASN A N 1
ATOM 735 C CA . ASN A 1 92 ? -3.689 1.852 21.119 1.00 94.62 92 ASN A CA 1
ATOM 736 C C . ASN A 1 92 ? -3.147 0.451 20.794 1.00 94.62 92 ASN A C 1
ATOM 738 O O . ASN A 1 92 ? -1.936 0.251 20.810 1.00 94.62 92 ASN A O 1
ATOM 742 N N . THR A 1 93 ? -4.021 -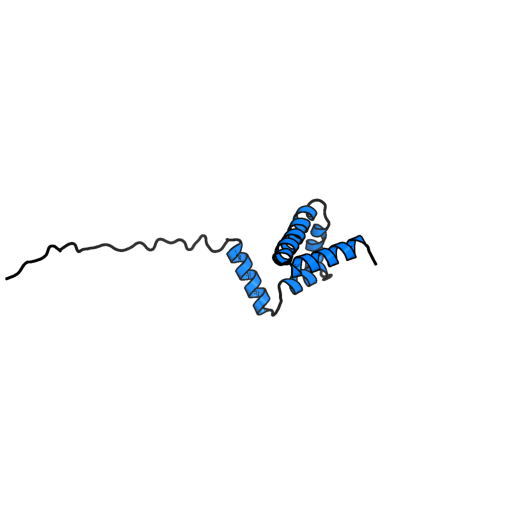0.492 20.422 1.00 96.19 93 THR A N 1
ATOM 743 C CA . THR A 1 93 ? -3.612 -1.838 19.988 1.00 96.19 93 THR A CA 1
ATOM 744 C C . THR A 1 93 ? -2.671 -1.786 18.787 1.00 96.19 93 THR A C 1
ATOM 746 O O . THR A 1 93 ? -1.624 -2.421 18.802 1.00 96.19 93 THR A O 1
ATOM 749 N N . GLY A 1 94 ? -3.010 -0.997 17.764 1.00 95.69 94 GLY A N 1
ATOM 750 C CA . GLY A 1 94 ? -2.176 -0.865 16.573 1.00 95.69 94 GLY A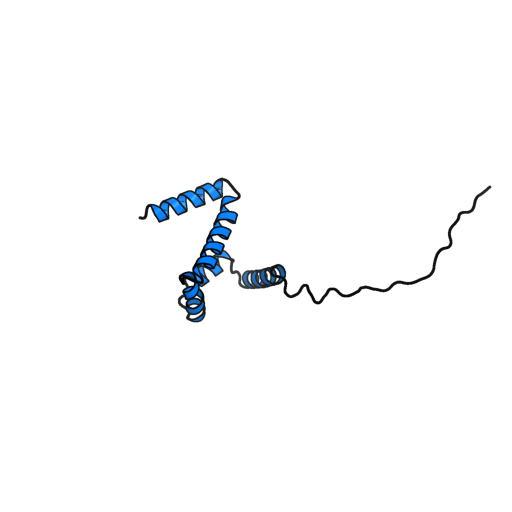 CA 1
ATOM 751 C C . GLY A 1 94 ? -0.862 -0.141 16.856 1.00 95.69 94 GLY A C 1
ATOM 752 O O . GLY A 1 94 ? 0.174 -0.561 16.359 1.00 95.69 94 GLY A O 1
ATOM 753 N N . LYS A 1 95 ? -0.869 0.876 17.728 1.00 96.44 95 LYS A N 1
ATOM 754 C CA . LYS A 1 95 ? 0.358 1.551 18.176 1.00 96.44 95 LYS A CA 1
ATOM 755 C C . LYS A 1 95 ? 1.321 0.591 18.878 1.00 96.44 95 LYS A C 1
ATOM 757 O O . LYS A 1 95 ? 2.518 0.649 18.617 1.00 96.44 95 LYS A O 1
ATOM 762 N N . LYS A 1 96 ? 0.806 -0.298 19.737 1.00 96.44 96 LYS A N 1
ATOM 763 C CA . LYS A 1 96 ? 1.617 -1.338 20.383 1.00 96.44 96 LYS A CA 1
ATOM 764 C C . LYS A 1 96 ? 2.244 -2.268 19.339 1.00 96.44 96 LYS A C 1
ATOM 766 O O . LYS A 1 96 ? 3.457 -2.397 19.322 1.00 96.44 96 LYS A O 1
ATOM 771 N N . LEU A 1 97 ? 1.436 -2.813 18.424 1.00 96.62 97 LEU A N 1
ATOM 772 C CA . LEU A 1 97 ? 1.916 -3.698 17.352 1.00 96.62 97 LEU A CA 1
ATOM 773 C C . LEU A 1 97 ? 2.963 -3.027 16.452 1.00 96.62 97 LEU A C 1
ATOM 775 O O . LEU A 1 97 ? 3.944 -3.655 16.074 1.00 96.62 97 LEU A O 1
ATOM 779 N N . TRP A 1 98 ? 2.759 -1.752 16.111 1.00 96.25 98 TRP A N 1
ATOM 780 C CA . TRP A 1 98 ? 3.722 -0.981 15.330 1.00 96.25 98 TRP A CA 1
ATOM 781 C C . TRP A 1 98 ? 5.053 -0.826 16.068 1.00 96.25 98 TRP A C 1
ATOM 783 O O . TRP A 1 98 ? 6.105 -1.035 15.475 1.00 96.25 98 TRP A O 1
ATOM 793 N N . ASN A 1 99 ? 5.015 -0.467 17.353 1.00 95.06 99 ASN A N 1
ATOM 794 C CA . ASN A 1 99 ? 6.227 -0.338 18.152 1.00 95.06 99 ASN A CA 1
ATOM 795 C C . ASN A 1 99 ? 6.951 -1.682 18.255 1.00 95.06 99 ASN A C 1
ATOM 797 O O . ASN A 1 99 ? 8.117 -1.746 17.893 1.00 95.06 99 ASN A O 1
ATOM 801 N N . ASP A 1 100 ? 6.254 -2.752 18.645 1.00 95.31 100 ASP A N 1
ATOM 802 C CA . ASP A 1 100 ? 6.839 -4.092 18.764 1.00 95.31 100 ASP A CA 1
ATOM 803 C C . ASP A 1 100 ? 7.544 -4.513 17.453 1.00 95.31 100 ASP A C 1
ATOM 805 O O . ASP A 1 100 ? 8.671 -5.007 17.492 1.00 95.31 100 ASP A O 1
ATOM 809 N N . LEU A 1 101 ? 6.940 -4.217 16.290 1.00 94.50 101 LEU A N 1
ATOM 810 C CA . LEU A 1 101 ? 7.553 -4.424 14.971 1.00 94.50 101 LEU A CA 1
ATOM 811 C C . LEU A 1 101 ? 8.837 -3.602 14.785 1.00 94.50 101 LEU A C 1
ATOM 813 O O . LEU A 1 101 ? 9.883 -4.168 14.480 1.00 94.50 101 LEU A O 1
ATOM 817 N N . ILE A 1 102 ? 8.790 -2.279 14.972 1.00 94.25 102 ILE A N 1
ATOM 818 C CA . ILE A 1 102 ? 9.973 -1.420 14.784 1.00 94.25 102 ILE A CA 1
ATOM 819 C C . ILE A 1 102 ? 11.096 -1.815 15.746 1.00 94.25 102 ILE A C 1
ATOM 821 O O . ILE A 1 102 ? 12.256 -1.842 15.344 1.00 94.25 102 ILE A O 1
ATOM 825 N N . MET A 1 103 ? 10.768 -2.161 16.992 1.00 93.31 103 MET A N 1
ATOM 826 C CA . MET A 1 103 ? 11.751 -2.677 17.939 1.00 93.31 103 MET A CA 1
ATOM 827 C C . MET A 1 103 ? 12.375 -3.991 17.449 1.00 93.31 103 MET A C 1
ATOM 829 O O . MET A 1 103 ? 13.592 -4.119 17.540 1.00 93.31 103 MET A O 1
ATOM 833 N N . SER A 1 104 ? 11.599 -4.928 16.887 1.00 93.56 104 SER A N 1
ATOM 834 C CA . SER A 1 104 ? 12.162 -6.172 16.333 1.00 93.56 104 SER A CA 1
ATOM 835 C C . SER A 1 104 ? 13.096 -5.947 15.137 1.00 93.56 104 SER A C 1
ATOM 837 O O . SER A 1 104 ? 14.129 -6.598 15.046 1.00 93.56 104 SER A O 1
ATOM 839 N N . GLU A 1 105 ? 12.794 -4.982 14.265 1.00 89.69 105 GLU A N 1
ATOM 840 C CA . GLU A 1 105 ? 13.621 -4.675 13.086 1.00 89.69 105 GLU A CA 1
ATOM 841 C C . GLU A 1 105 ? 14.918 -3.935 13.460 1.00 89.69 105 GLU A C 1
ATOM 843 O O . GLU A 1 105 ? 15.952 -4.118 12.824 1.00 89.69 105 GLU A O 1
ATOM 848 N N . VAL A 1 106 ? 14.883 -3.096 14.505 1.00 87.00 106 VAL A N 1
ATOM 849 C CA . VAL A 1 106 ? 16.062 -2.355 14.998 1.00 87.00 106 VAL A CA 1
ATOM 850 C C . VAL A 1 106 ? 16.967 -3.239 15.853 1.00 87.00 106 VAL A C 1
ATOM 852 O O . VAL A 1 106 ? 18.184 -3.068 15.831 1.00 87.00 106 VAL A O 1
ATOM 855 N N . CYS A 1 107 ? 16.385 -4.161 16.622 1.00 76.81 107 CYS A N 1
ATOM 856 C CA . CYS A 1 107 ? 17.146 -5.062 17.483 1.00 76.81 107 CYS A CA 1
ATOM 857 C C . CYS A 1 107 ? 17.740 -6.258 16.715 1.00 76.81 107 CYS A C 1
ATOM 859 O O . CYS A 1 107 ? 18.674 -6.872 17.222 1.00 76.81 107 CYS A O 1
ATOM 861 N N . GLY A 1 108 ? 17.250 -6.530 15.496 1.00 67.81 108 GLY A N 1
ATOM 862 C CA . GLY A 1 108 ? 17.663 -7.655 14.654 1.00 67.81 108 GLY A CA 1
ATOM 863 C C . GLY A 1 108 ? 17.256 -9.027 15.220 1.00 67.81 108 GLY A C 1
ATOM 864 O O . GLY A 1 108 ? 16.895 -9.128 16.396 1.00 67.81 108 GLY A O 1
ATOM 865 N N . PRO A 1 109 ? 17.272 -10.094 14.400 1.00 53.88 109 PRO A N 1
ATOM 866 C CA . PRO A 1 109 ? 17.414 -11.460 14.899 1.00 53.88 109 PRO A CA 1
ATOM 867 C C . PRO A 1 109 ? 18.820 -11.723 15.462 1.00 53.88 109 PRO A C 1
ATOM 869 O O . PRO A 1 109 ? 19.796 -11.131 14.943 1.00 53.88 109 PRO A O 1
#

pLDDT: mean 82.4, std 18.89, range [37.31, 97.44]

Foldseek 3Di:
DDDDDDDDDDDDDDDDPDDPPPPPCDDPVNVVVVVCVVCVVVVHDPVNVVVCLQPPPDPVSVVVNVLCPDPVSVVVVVVVVVVVLVVQVPDPVSPVVVVVVVCDVVVDD

Radius of gyration: 27.24 Å; chains: 1; bounding box: 86×49×38 Å

Secondary structure (DSSP, 8-state):
---------------------SSGGGSHHHHHHHHHHHHHHTT--HHHHHHHHHH---HHHHHHHGGGGSHHHHHHHHHHHHHHHHHHTTSHHHHHHHHHHHHHHHH--